Protein AF-A0A9X3AYK3-F1 (afdb_monomer_lite)

Foldseek 3Di:
DDQPQVVQKDWQFDPDPPRHTLDMDHFAKDQQDADPRDGAIWGTAHNWPDKDWDQPAPDDDLRRRTKIKTWHCAGVRPGDHIDIDIDRVVVVCVVSVND

InterPro domains:
  IPR003431 3 pythase, beta-propeller [PF02333] (1-97)
  IPR003431 3 pythase, beta-propeller [PS51662] (1-96)
  IPR011042 Six-bladed beta-propeller, TolB-like [G3DSA:2.120.10.30] (1-99)

pLDDT: mean 94.22, std 5.95, range [64.88, 98.5]

Structure (mmCIF, N/CA/C/O backbone):
data_AF-A0A9X3AYK3-F1
#
_entry.id   AF-A0A9X3AYK3-F1
#
loop_
_atom_site.group_PDB
_atom_site.id
_atom_site.type_symbol
_atom_site.label_atom_id
_atom_site.label_alt_id
_atom_site.label_comp_id
_atom_site.label_asym_id
_atom_site.label_entity_id
_atom_site.label_seq_id
_atom_site.pdbx_PDB_ins_code
_atom_site.Cartn_x
_atom_site.Cartn_y
_atom_site.Cartn_z
_atom_site.occupancy
_atom_site.B_iso_or_equiv
_atom_site.auth_seq_id
_atom_site.auth_comp_id
_atom_site.auth_asym_id
_atom_site.auth_atom_id
_atom_site.pdbx_PDB_model_num
ATOM 1 N N . MET A 1 1 ? -9.443 0.341 5.151 1.00 94.38 1 MET A N 1
ATOM 2 C CA . MET A 1 1 ? -8.678 1.321 4.346 1.00 94.38 1 MET A CA 1
ATOM 3 C C . MET A 1 1 ? -9.371 1.506 3.015 1.00 94.38 1 MET A C 1
ATOM 5 O O . MET A 1 1 ? -10.037 0.578 2.577 1.00 94.38 1 MET A O 1
ATOM 9 N N . VAL A 1 2 ? -9.220 2.675 2.398 1.00 97.38 2 VAL A N 1
ATOM 10 C CA . VAL A 1 2 ? -9.857 3.015 1.118 1.00 97.38 2 VAL A CA 1
ATOM 11 C C . VAL A 1 2 ? -8.821 3.629 0.179 1.00 97.38 2 VAL A C 1
ATOM 13 O O . VAL A 1 2 ? -8.086 4.527 0.596 1.00 97.38 2 VAL A O 1
ATOM 16 N N . SER A 1 3 ? -8.786 3.161 -1.073 1.00 97.62 3 SER A N 1
ATOM 17 C CA . SER A 1 3 ? -8.104 3.859 -2.167 1.00 97.62 3 SER A CA 1
ATOM 18 C C . SER A 1 3 ? -9.011 4.967 -2.695 1.00 97.62 3 SER A C 1
ATOM 20 O O . SER A 1 3 ? -10.129 4.713 -3.138 1.00 97.62 3 SER A O 1
ATOM 22 N N . SER A 1 4 ? -8.542 6.208 -2.631 1.00 96.88 4 SER A N 1
ATOM 23 C CA . SER A 1 4 ? -9.176 7.361 -3.269 1.00 96.88 4 SER A CA 1
ATOM 24 C C . SER A 1 4 ? -8.485 7.599 -4.609 1.00 96.88 4 SER A C 1
ATOM 26 O O . SER A 1 4 ? -7.695 8.538 -4.756 1.00 96.88 4 SER A O 1
ATOM 28 N N . GLN A 1 5 ? -8.781 6.716 -5.566 1.00 95.25 5 GLN A N 1
ATOM 29 C CA . GLN A 1 5 ? -8.100 6.612 -6.861 1.00 95.25 5 GLN A CA 1
ATOM 30 C C . GLN A 1 5 ? -7.987 7.962 -7.579 1.00 95.25 5 GLN A C 1
ATOM 32 O O . GLN A 1 5 ? -6.890 8.372 -7.939 1.00 95.25 5 GLN A O 1
ATOM 37 N N . GLY A 1 6 ? -9.087 8.720 -7.672 1.00 94.75 6 GLY A N 1
ATOM 38 C CA . GLY A 1 6 ? -9.127 9.989 -8.411 1.00 94.75 6 GLY A CA 1
ATOM 39 C C . GLY A 1 6 ? -8.195 11.100 -7.902 1.00 94.75 6 GLY A C 1
ATOM 40 O O . GLY A 1 6 ? -8.063 12.125 -8.561 1.00 94.75 6 GLY A O 1
ATOM 41 N N . ASN A 1 7 ? -7.551 10.945 -6.738 1.00 96.12 7 ASN A N 1
ATOM 42 C CA . ASN A 1 7 ? -6.533 11.892 -6.268 1.00 96.12 7 ASN A CA 1
ATOM 43 C C . ASN A 1 7 ? -5.278 11.231 -5.669 1.00 96.12 7 ASN A C 1
ATOM 45 O O . ASN A 1 7 ? -4.546 11.892 -4.910 1.00 96.12 7 ASN A O 1
ATOM 49 N N . ASN A 1 8 ? -5.042 9.956 -6.003 1.00 97.81 8 ASN A N 1
ATOM 50 C CA . ASN A 1 8 ? -3.862 9.174 -5.623 1.00 97.81 8 ASN A CA 1
ATOM 51 C C . ASN A 1 8 ? -3.586 9.209 -4.113 1.00 97.81 8 ASN A C 1
ATOM 53 O O . ASN A 1 8 ? -2.467 9.496 -3.683 1.00 97.81 8 ASN A O 1
ATOM 57 N N . SER A 1 9 ? -4.623 9.018 -3.290 1.00 98.00 9 SER A N 1
ATOM 58 C CA . SER A 1 9 ? -4.483 9.014 -1.829 1.00 98.00 9 SER A CA 1
ATOM 59 C C . SER A 1 9 ? -5.181 7.838 -1.165 1.00 98.00 9 SER A C 1
ATOM 61 O O . SER A 1 9 ? -6.084 7.222 -1.725 1.00 98.00 9 SER A O 1
ATOM 63 N N . TYR A 1 10 ? -4.768 7.561 0.066 1.00 98.44 10 TYR A N 1
ATOM 64 C CA . TYR A 1 10 ? -5.255 6.461 0.882 1.00 98.44 10 TY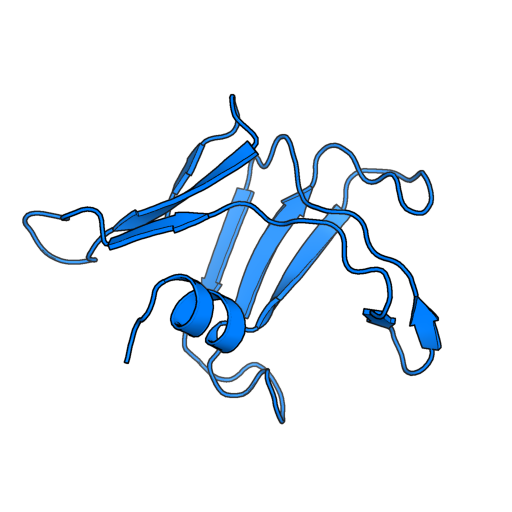R A CA 1
ATOM 65 C C . TYR A 1 10 ? -5.867 7.017 2.151 1.00 98.44 10 TYR A C 1
ATOM 67 O O . TYR A 1 10 ? -5.279 7.889 2.794 1.00 98.44 10 TYR A O 1
ATOM 75 N N . LEU A 1 11 ? -7.042 6.509 2.513 1.00 97.75 11 LEU A N 1
ATOM 76 C CA . LEU A 1 11 ? -7.724 6.877 3.744 1.00 97.75 11 LEU A CA 1
ATOM 77 C C . LEU A 1 11 ? -7.756 5.694 4.704 1.00 97.75 11 LEU A C 1
ATOM 79 O O . LEU A 1 11 ? -8.087 4.558 4.333 1.00 97.75 11 LEU A O 1
ATOM 83 N N . LEU A 1 12 ? -7.445 5.990 5.961 1.00 97.31 12 LEU A N 1
ATOM 84 C CA . LEU A 1 12 ? -7.608 5.070 7.072 1.00 97.31 12 LEU A CA 1
ATOM 85 C C . LEU A 1 12 ? -8.794 5.518 7.922 1.00 97.31 12 LEU A C 1
ATOM 87 O O . LEU A 1 12 ? -8.933 6.695 8.250 1.00 97.31 12 LEU A O 1
ATOM 91 N N . TYR A 1 13 ? -9.620 4.549 8.285 1.00 97.12 13 TYR A N 1
ATOM 92 C CA . TYR A 1 13 ? -10.785 4.704 9.143 1.00 97.12 13 TYR A CA 1
ATOM 93 C C . TYR A 1 13 ? -10.694 3.685 10.273 1.00 97.12 13 TYR A C 1
ATOM 95 O O . TYR A 1 13 ? -10.049 2.642 10.113 1.00 97.12 13 TYR A O 1
ATOM 103 N N . GLN A 1 14 ? -11.354 3.971 11.390 1.00 95.94 14 GLN A N 1
ATOM 104 C CA . GLN A 1 14 ? -11.573 2.978 12.436 1.00 95.94 14 GLN A CA 1
ATOM 105 C C . GLN A 1 14 ? -12.382 1.797 11.884 1.00 95.94 14 GLN A C 1
ATOM 107 O O . GLN A 1 14 ? -13.232 1.971 11.013 1.00 95.94 14 GLN A O 1
ATOM 112 N N . ALA A 1 15 ? -12.104 0.589 12.378 1.00 93.88 15 ALA A N 1
ATOM 113 C CA . ALA A 1 15 ? -12.803 -0.629 11.955 1.00 93.88 15 ALA A CA 1
ATOM 114 C C . ALA A 1 15 ? -14.156 -0.829 12.663 1.00 93.88 15 ALA A C 1
ATOM 116 O O . ALA A 1 15 ? -14.948 -1.670 12.245 1.00 93.88 15 ALA A O 1
ATOM 117 N N . SER A 1 16 ? -14.412 -0.070 13.728 1.00 96.38 16 SER A N 1
ATOM 118 C CA . SER A 1 16 ? -15.666 -0.054 14.478 1.00 96.38 16 SER A CA 1
ATOM 119 C C . SER A 1 16 ? -16.432 1.238 14.223 1.00 96.38 16 SER A C 1
ATOM 121 O O . SER A 1 16 ? -15.836 2.272 13.917 1.00 96.38 16 SER A O 1
ATOM 123 N N . GLU A 1 17 ? -17.748 1.188 14.412 1.00 95.75 17 GLU A N 1
ATOM 124 C CA . GLU A 1 17 ? -18.605 2.373 14.437 1.00 95.75 17 GLU A CA 1
ATOM 125 C C . GLU A 1 17 ? -18.049 3.427 15.427 1.00 95.75 17 GLU A C 1
ATOM 127 O O . GLU A 1 17 ? -17.551 3.045 16.492 1.00 95.75 17 GLU A O 1
ATOM 132 N N . PRO A 1 18 ? -18.076 4.737 15.095 1.00 96.75 18 PRO A N 1
ATOM 133 C CA . PRO A 1 18 ? -18.695 5.379 13.923 1.00 96.75 18 PRO A CA 1
ATOM 134 C C . PRO A 1 18 ? -17.816 5.422 12.661 1.00 96.75 18 PRO A C 1
ATOM 136 O O . PRO A 1 18 ? -18.067 6.229 11.769 1.00 96.75 18 PRO A O 1
ATOM 139 N N . TYR A 1 19 ? -16.792 4.566 12.564 1.00 96.75 19 TYR A N 1
ATOM 140 C CA . TYR A 1 19 ? -15.848 4.509 11.442 1.00 96.75 19 TYR A CA 1
ATOM 141 C C . TYR A 1 19 ? -15.160 5.853 11.192 1.00 96.75 19 TYR A C 1
ATOM 143 O O . TYR A 1 19 ? -14.978 6.266 10.050 1.00 96.75 19 TYR A O 1
ATOM 151 N N . SER A 1 20 ? -14.786 6.559 12.262 1.00 97.25 20 SER A N 1
ATOM 152 C CA . SER A 1 20 ? -14.120 7.859 12.167 1.00 97.25 20 SER A CA 1
ATOM 153 C C . SER A 1 20 ? -12.848 7.777 11.328 1.00 97.25 20 SER A C 1
ATOM 155 O O . SER A 1 20 ? -12.092 6.802 11.407 1.00 97.25 20 SER A O 1
ATOM 157 N N . GLN A 1 21 ? -12.587 8.819 10.538 1.00 96.94 21 GLN A N 1
ATOM 158 C CA . GLN A 1 21 ? -11.348 8.917 9.776 1.00 96.94 21 GLN A CA 1
ATOM 159 C C . GLN A 1 21 ? -10.164 9.076 10.737 1.00 96.94 21 GLN A C 1
ATOM 161 O O . GLN A 1 21 ? -10.142 9.988 11.557 1.00 96.94 21 GLN A O 1
ATOM 166 N N . VAL A 1 22 ? -9.177 8.192 10.604 1.00 96.88 22 VAL A N 1
ATOM 167 C CA . VAL A 1 22 ? -7.901 8.261 11.330 1.00 9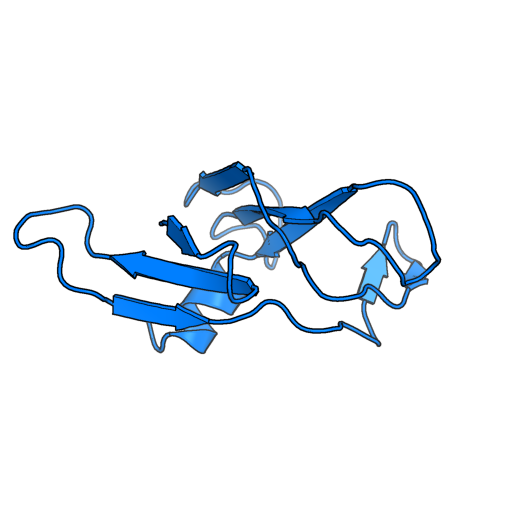6.88 22 VAL A CA 1
ATOM 168 C C . VAL A 1 22 ? -6.960 9.224 10.618 1.00 96.88 22 VAL A C 1
ATOM 170 O O . VAL A 1 22 ? -6.348 10.080 11.241 1.00 96.88 22 VAL A O 1
ATOM 173 N N . GLY A 1 23 ? -6.873 9.124 9.290 1.00 97.38 23 GLY A N 1
ATOM 174 C CA . GLY A 1 23 ? -6.011 10.006 8.518 1.00 97.38 23 GLY A CA 1
ATOM 175 C C . GLY A 1 23 ? -6.008 9.713 7.026 1.00 97.38 23 GLY A C 1
ATOM 176 O O . GLY A 1 23 ? -6.736 8.848 6.532 1.00 97.38 23 GLY A O 1
ATOM 177 N N . ARG A 1 24 ? -5.206 10.492 6.300 1.00 97.25 24 ARG A N 1
ATOM 178 C CA . ARG A 1 24 ? -5.012 10.382 4.853 1.00 97.25 24 ARG A CA 1
ATOM 179 C C . ARG A 1 24 ? -3.530 10.512 4.536 1.00 97.25 24 ARG A C 1
ATOM 181 O O . ARG A 1 24 ? -2.871 11.394 5.075 1.00 97.25 24 ARG A O 1
ATOM 188 N N . PHE A 1 25 ? -3.036 9.697 3.614 1.00 97.62 25 PHE A N 1
ATOM 189 C CA . PHE A 1 25 ? -1.657 9.783 3.139 1.00 97.62 25 PHE A CA 1
ATOM 190 C C . PHE A 1 25 ? -1.552 9.507 1.635 1.00 97.62 25 PHE A C 1
ATOM 192 O O . PHE A 1 25 ? -2.515 9.083 0.990 1.00 97.62 25 PHE A O 1
ATOM 199 N N . ARG A 1 26 ? -0.372 9.780 1.074 1.00 98.00 26 ARG A N 1
ATOM 200 C CA . ARG A 1 26 ? 0.034 9.395 -0.283 1.00 98.00 26 ARG A CA 1
ATOM 201 C C . ARG A 1 26 ? 1.309 8.572 -0.208 1.00 98.00 26 ARG A C 1
ATOM 203 O O . ARG A 1 26 ? 2.072 8.716 0.744 1.00 98.00 26 ARG A O 1
ATOM 210 N N . ILE A 1 27 ? 1.535 7.743 -1.218 1.00 97.62 27 ILE A N 1
ATOM 211 C CA . ILE A 1 27 ? 2.770 6.973 -1.359 1.00 97.62 27 ILE A CA 1
ATOM 212 C C . ILE A 1 27 ? 3.640 7.716 -2.365 1.00 97.62 27 ILE A C 1
ATOM 214 O O . ILE A 1 27 ? 3.285 7.819 -3.537 1.00 97.62 27 ILE A O 1
ATOM 218 N N . GLY A 1 28 ? 4.718 8.313 -1.862 1.00 95.88 28 GLY A N 1
ATOM 219 C CA . GLY A 1 28 ? 5.684 9.065 -2.656 1.00 95.88 28 GLY A CA 1
ATOM 220 C C . GLY A 1 28 ? 6.881 8.219 -3.082 1.00 95.88 28 GLY A C 1
ATOM 221 O O . GLY A 1 28 ? 7.021 7.069 -2.677 1.00 95.88 28 GLY A O 1
ATOM 222 N N . VAL A 1 29 ? 7.751 8.837 -3.876 1.00 95.62 29 VAL A N 1
ATOM 223 C CA . VAL A 1 29 ? 8.990 8.239 -4.384 1.00 95.62 29 VAL A CA 1
ATOM 224 C C . VAL A 1 29 ? 9.943 7.890 -3.235 1.00 95.62 29 VAL A C 1
ATOM 226 O O . VAL A 1 29 ? 10.162 8.697 -2.329 1.00 95.62 29 VAL A O 1
ATOM 229 N 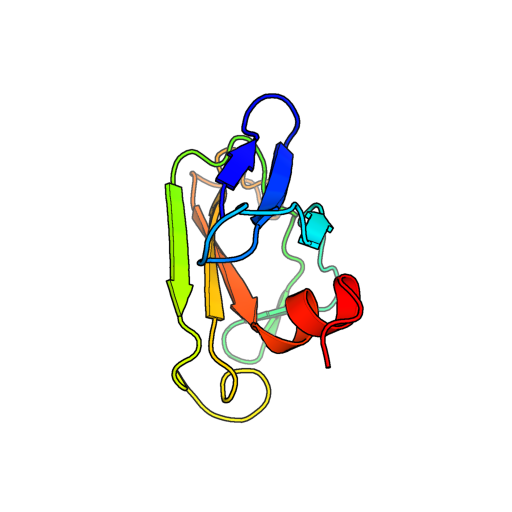N . ASN A 1 30 ? 10.563 6.716 -3.314 1.00 92.81 30 ASN A N 1
ATOM 230 C CA . ASN A 1 30 ? 11.682 6.290 -2.485 1.00 92.81 30 ASN A CA 1
ATOM 231 C C . ASN A 1 30 ? 12.958 6.187 -3.333 1.00 92.81 30 ASN A C 1
ATOM 233 O O . ASN A 1 30 ? 13.178 5.197 -4.024 1.00 92.81 30 ASN A O 1
ATOM 237 N N . LEU A 1 31 ? 13.821 7.201 -3.253 1.00 92.56 31 LEU A N 1
ATOM 238 C CA . LEU A 1 31 ? 15.070 7.249 -4.025 1.00 92.56 31 LEU A CA 1
ATOM 239 C C . LEU A 1 31 ? 16.191 6.372 -3.450 1.00 92.56 31 LEU A C 1
ATOM 241 O O . LEU A 1 31 ? 17.146 6.084 -4.161 1.00 92.56 31 LEU A O 1
ATOM 245 N N . ASN A 1 32 ? 16.053 5.934 -2.196 1.00 89.06 32 ASN A N 1
ATOM 246 C CA . ASN A 1 32 ? 17.062 5.172 -1.456 1.00 89.06 32 ASN A CA 1
ATOM 247 C C . ASN A 1 32 ? 16.521 3.779 -1.080 1.00 89.06 32 ASN A C 1
ATOM 249 O O . ASN A 1 32 ? 16.753 3.282 0.025 1.00 89.06 32 ASN A O 1
ATOM 253 N N . GLY A 1 33 ? 15.697 3.192 -1.950 1.00 77.75 33 GLY A N 1
ATOM 254 C CA . GLY A 1 33 ? 15.111 1.875 -1.744 1.00 77.75 33 GLY A CA 1
ATOM 255 C C . GLY A 1 33 ? 16.149 0.764 -1.855 1.00 77.75 33 GLY A C 1
ATOM 256 O O . GLY A 1 33 ? 17.218 0.938 -2.431 1.00 77.75 33 GLY A O 1
ATOM 257 N N . MET A 1 34 ? 15.815 -0.401 -1.304 1.00 76.38 34 MET A N 1
ATOM 258 C CA . MET A 1 34 ? 16.607 -1.618 -1.451 1.00 76.38 34 MET A CA 1
ATOM 259 C C . MET A 1 34 ? 15.696 -2.732 -1.950 1.00 76.38 34 MET A C 1
ATOM 261 O O . MET A 1 34 ? 14.728 -3.082 -1.277 1.00 76.38 34 MET A O 1
ATOM 265 N N . GLU A 1 35 ? 16.019 -3.320 -3.096 1.00 74.00 35 GLU A N 1
ATOM 266 C CA . GLU A 1 35 ? 15.317 -4.476 -3.647 1.00 74.00 35 GLU A CA 1
ATOM 267 C C . GLU A 1 35 ? 16.317 -5.611 -3.853 1.00 74.00 35 GLU A C 1
ATOM 269 O O . GLU A 1 35 ? 17.349 -5.443 -4.502 1.00 74.00 35 GLU A O 1
ATOM 274 N N . ASN A 1 36 ? 16.045 -6.773 -3.248 1.00 76.25 36 ASN A N 1
ATOM 275 C CA . ASN A 1 36 ? 16.919 -7.952 -3.310 1.00 76.25 36 ASN A CA 1
ATOM 276 C C . ASN A 1 36 ? 18.399 -7.647 -2.981 1.00 76.25 36 ASN A C 1
ATOM 278 O O . ASN A 1 36 ? 19.315 -8.210 -3.580 1.00 76.25 36 ASN A O 1
ATOM 282 N N . GLY A 1 37 ? 18.634 -6.735 -2.030 1.00 76.81 37 GLY A N 1
ATOM 283 C CA . GLY A 1 37 ? 19.974 -6.328 -1.597 1.00 76.81 37 GLY A CA 1
ATOM 284 C C . GLY A 1 37 ? 20.677 -5.314 -2.507 1.00 76.81 37 GLY A C 1
ATOM 285 O O . GLY A 1 37 ? 21.870 -5.086 -2.324 1.00 76.81 37 GLY A O 1
ATOM 286 N N . ARG A 1 38 ? 19.974 -4.703 -3.467 1.00 80.06 38 ARG A N 1
ATOM 287 C CA . ARG A 1 38 ? 20.505 -3.653 -4.349 1.00 80.06 38 ARG A CA 1
ATOM 288 C C . ARG A 1 38 ? 19.785 -2.336 -4.124 1.00 80.06 38 ARG A C 1
ATOM 290 O O . ARG A 1 38 ? 18.563 -2.333 -3.996 1.00 80.06 38 ARG A O 1
ATOM 297 N N . GLU A 1 39 ? 20.543 -1.243 -4.124 1.00 83.75 39 GLU A N 1
ATOM 298 C CA . GLU A 1 39 ? 19.964 0.098 -4.143 1.00 83.75 39 GLU A CA 1
ATOM 299 C C . GLU A 1 39 ? 19.110 0.261 -5.398 1.00 83.75 39 GLU A C 1
ATOM 301 O O . GLU A 1 39 ? 19.530 -0.067 -6.510 1.00 83.75 39 GLU A O 1
ATOM 306 N N . THR A 1 40 ? 17.889 0.735 -5.200 1.00 88.00 40 THR A N 1
ATOM 307 C CA . THR A 1 40 ? 16.936 0.998 -6.267 1.00 88.00 40 THR A CA 1
ATOM 308 C C . THR A 1 40 ? 16.111 2.221 -5.910 1.00 88.00 40 THR A C 1
ATOM 310 O O . THR A 1 40 ? 15.768 2.450 -4.747 1.00 88.00 40 THR A O 1
ATOM 313 N N . SER A 1 41 ? 15.783 3.021 -6.914 1.00 91.38 41 SER A N 1
ATOM 314 C CA . SER A 1 41 ? 14.779 4.059 -6.757 1.00 91.38 41 SER A CA 1
ATOM 315 C C . SER A 1 41 ? 13.432 3.480 -7.164 1.00 91.38 41 SER A C 1
ATOM 317 O O . SER A 1 41 ? 13.310 2.890 -8.230 1.00 91.38 41 SER A O 1
ATOM 319 N N . ILE A 1 42 ? 12.432 3.652 -6.309 1.00 92.75 42 ILE A N 1
ATOM 320 C CA . ILE A 1 42 ? 11.060 3.199 -6.531 1.00 92.75 42 ILE A CA 1
ATOM 321 C C . ILE A 1 42 ? 10.195 4.450 -6.538 1.00 92.75 42 ILE A C 1
ATOM 323 O O . ILE A 1 42 ? 10.330 5.307 -5.664 1.00 92.75 42 ILE A O 1
ATOM 327 N N . ASP A 1 43 ? 9.328 4.591 -7.522 1.00 95.00 43 ASP A N 1
ATOM 328 C CA . ASP A 1 43 ? 8.34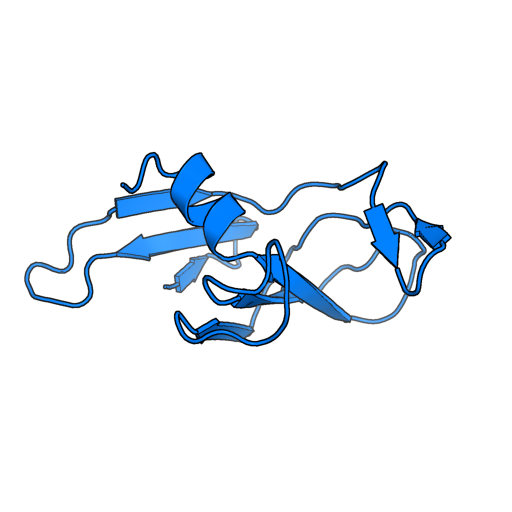9 5.664 -7.565 1.00 95.00 43 ASP A CA 1
ATOM 329 C C . ASP A 1 43 ? 7.234 5.493 -6.520 1.00 95.00 43 ASP A C 1
ATOM 331 O O . ASP A 1 43 ? 7.267 4.620 -5.649 1.00 95.00 43 ASP A O 1
ATOM 335 N N . GLY A 1 44 ? 6.278 6.422 -6.552 1.00 96.44 44 GLY A N 1
ATOM 336 C CA . GLY A 1 44 ? 5.106 6.379 -5.690 1.00 96.44 44 GLY A CA 1
ATOM 337 C C . GLY A 1 44 ? 4.096 5.319 -6.125 1.00 96.44 44 GLY A C 1
ATOM 338 O O . GLY A 1 44 ? 4.418 4.360 -6.814 1.00 96.44 44 GLY A O 1
ATOM 339 N N . ALA A 1 45 ? 2.848 5.507 -5.709 1.00 97.69 45 ALA A N 1
ATOM 340 C CA . ALA A 1 45 ? 1.730 4.752 -6.262 1.00 97.69 45 ALA A CA 1
ATOM 341 C C . ALA A 1 45 ? 0.626 5.715 -6.693 1.00 97.69 45 ALA A C 1
ATOM 343 O O . ALA A 1 45 ? 0.272 6.638 -5.947 1.00 97.69 45 ALA A O 1
ATOM 344 N N . SER A 1 46 ? 0.074 5.490 -7.880 1.00 98.00 46 SER A N 1
ATOM 345 C CA . SER A 1 46 ? -1.046 6.264 -8.409 1.00 98.00 46 SER A CA 1
ATOM 346 C C . SER A 1 46 ? -2.074 5.371 -9.098 1.00 98.00 46 SER A C 1
ATOM 348 O O . SER A 1 46 ? -1.803 4.212 -9.393 1.00 98.00 46 SER A O 1
ATOM 350 N N . GLU A 1 47 ? -3.282 5.902 -9.281 1.00 97.25 47 GLU A N 1
ATOM 351 C CA . GLU A 1 47 ? -4.426 5.207 -9.883 1.00 97.25 47 GLU A CA 1
ATOM 352 C C . GLU A 1 47 ? -4.750 3.842 -9.263 1.00 97.25 47 GLU A C 1
ATOM 354 O O . GLU A 1 47 ? -5.338 2.981 -9.905 1.00 97.25 47 GLU A O 1
ATOM 359 N N . THR A 1 48 ? -4.441 3.673 -7.975 1.00 98.06 48 THR A N 1
ATOM 360 C CA . THR A 1 48 ? -4.625 2.406 -7.271 1.00 98.06 48 THR A CA 1
ATOM 361 C C . THR A 1 48 ? -6.067 1.914 -7.310 1.00 98.06 48 THR A C 1
ATOM 363 O O . THR A 1 48 ? -6.936 2.484 -6.642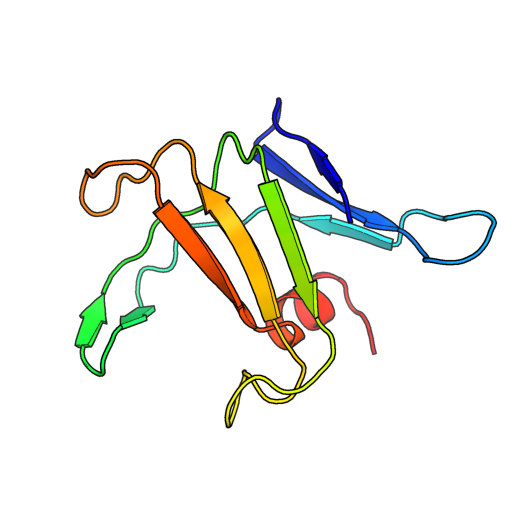 1.00 98.06 48 THR A O 1
ATOM 366 N N . ASP A 1 49 ? -6.293 0.801 -8.003 1.00 96.19 49 ASP A N 1
ATOM 367 C CA . ASP A 1 49 ? -7.561 0.071 -7.992 1.00 96.19 49 ASP A CA 1
ATOM 368 C C . ASP A 1 49 ? -7.697 -0.777 -6.718 1.00 96.19 49 ASP A C 1
ATOM 370 O O . ASP A 1 49 ? -8.683 -0.692 -5.984 1.00 96.19 49 ASP A O 1
ATOM 374 N N . GLY A 1 50 ? -6.679 -1.599 -6.439 1.00 97.31 50 GLY A N 1
ATOM 375 C CA . GLY A 1 50 ? -6.701 -2.616 -5.387 1.00 97.31 50 GLY A CA 1
ATOM 376 C C . GLY A 1 50 ? -5.682 -2.376 -4.275 1.00 97.31 50 GLY A C 1
ATOM 377 O O . GLY A 1 50 ? -4.543 -1.981 -4.524 1.00 97.31 50 GLY A O 1
ATOM 378 N N . LEU A 1 51 ? -6.077 -2.680 -3.035 1.00 98.31 51 LEU A N 1
ATOM 379 C CA . LEU A 1 51 ? -5.177 -2.719 -1.882 1.00 98.31 51 LEU A CA 1
ATOM 380 C C . LEU A 1 51 ? -5.505 -3.884 -0.945 1.00 98.31 51 LEU A C 1
ATOM 382 O O . LEU A 1 51 ? -6.648 -4.337 -0.876 1.00 98.31 51 LEU A O 1
ATOM 386 N N . ALA A 1 52 ? -4.507 -4.328 -0.187 1.00 98.12 52 ALA A N 1
ATOM 387 C CA . ALA A 1 52 ? -4.650 -5.303 0.888 1.00 98.12 52 ALA A CA 1
ATOM 388 C C . ALA A 1 52 ? -3.765 -4.910 2.074 1.00 98.12 52 ALA A C 1
ATOM 390 O O . ALA A 1 52 ? -2.665 -4.393 1.893 1.00 98.12 52 ALA A O 1
ATOM 391 N N . VAL A 1 53 ? -4.236 -5.163 3.294 1.00 97.00 53 VAL A N 1
ATOM 392 C CA . VAL A 1 53 ? -3.507 -4.834 4.523 1.00 97.00 53 VAL A CA 1
ATOM 393 C C . VAL A 1 53 ? -3.535 -6.009 5.489 1.00 97.00 53 VAL A C 1
ATOM 395 O O . VAL A 1 53 ? -4.558 -6.672 5.649 1.00 97.00 53 VAL A O 1
ATOM 398 N N . THR A 1 54 ? -2.411 -6.244 6.155 1.00 95.88 54 THR A N 1
ATOM 399 C CA . THR A 1 54 ? -2.308 -7.164 7.285 1.00 95.88 54 THR A CA 1
ATOM 400 C C . THR A 1 54 ? -1.535 -6.505 8.418 1.00 95.88 54 THR A C 1
ATOM 402 O O . THR A 1 54 ? -0.565 -5.791 8.174 1.00 95.88 54 THR A O 1
ATOM 405 N N . HIS A 1 55 ? -1.962 -6.763 9.652 1.00 90.94 55 HIS A N 1
ATOM 406 C CA . HIS A 1 55 ? -1.220 -6.419 10.869 1.00 90.94 55 HIS A CA 1
ATOM 407 C C . HIS A 1 55 ? -0.368 -7.598 11.370 1.00 90.94 55 HIS A C 1
ATOM 409 O O . HIS A 1 55 ? 0.360 -7.470 12.351 1.00 90.94 55 HIS A O 1
ATOM 415 N N . LEU A 1 56 ? -0.491 -8.766 10.729 1.00 96.31 56 LEU A N 1
ATOM 416 C CA . LEU A 1 56 ? 0.279 -9.951 11.082 1.00 96.31 56 LEU A CA 1
ATOM 417 C C . LEU A 1 56 ? 1.688 -9.862 10.482 1.00 96.31 56 LEU A C 1
ATOM 419 O O . LEU A 1 56 ? 1.821 -9.380 9.354 1.00 96.31 56 LEU A O 1
ATOM 423 N N . PRO A 1 57 ? 2.723 -10.367 11.179 1.00 97.75 57 PRO A N 1
ATOM 424 C CA . PRO A 1 57 ? 4.080 -10.404 10.649 1.00 97.75 57 PRO A CA 1
ATOM 425 C C . PRO A 1 57 ? 4.144 -11.144 9.307 1.00 97.75 57 PRO A C 1
ATO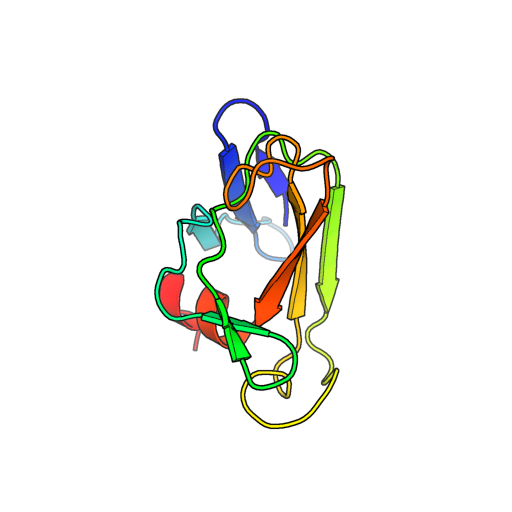M 427 O O . PRO A 1 57 ? 3.626 -12.253 9.179 1.00 97.75 57 PRO A O 1
ATOM 430 N N . VAL A 1 58 ? 4.832 -10.557 8.324 1.00 96.94 58 VAL A N 1
ATOM 431 C CA . VAL A 1 58 ? 5.099 -11.189 7.012 1.00 96.94 58 VAL A CA 1
ATOM 432 C C . VAL A 1 58 ? 6.594 -11.419 6.758 1.00 96.94 58 VAL A C 1
ATOM 434 O O . VAL A 1 58 ? 6.989 -11.883 5.695 1.00 96.94 58 VAL A O 1
ATOM 437 N N . GLY A 1 59 ? 7.441 -11.094 7.736 1.00 94.81 59 GLY A N 1
ATOM 438 C CA . GLY A 1 59 ? 8.893 -11.214 7.646 1.00 94.81 59 GLY A CA 1
ATOM 439 C C . GLY A 1 59 ? 9.585 -10.620 8.871 1.00 94.81 59 GLY A C 1
ATOM 440 O O . GLY A 1 59 ? 8.946 -10.367 9.888 1.00 94.81 59 GLY A O 1
ATOM 441 N N . HIS A 1 60 ? 10.894 -10.385 8.788 1.00 94.19 60 HIS A N 1
ATOM 442 C CA . HIS A 1 60 ? 11.711 -9.814 9.870 1.00 94.19 60 HIS A CA 1
ATOM 443 C C . HIS A 1 60 ? 11.882 -8.289 9.763 1.00 94.19 60 HIS A C 1
ATOM 445 O O . HIS A 1 60 ? 11.583 -7.684 8.736 1.00 94.19 60 HIS A O 1
ATOM 451 N N . GLY A 1 61 ? 12.370 -7.653 10.834 1.00 94.31 61 GLY A N 1
ATOM 452 C CA . GLY A 1 61 ? 12.637 -6.211 10.858 1.00 94.31 61 GLY A CA 1
ATOM 453 C C . GLY A 1 61 ? 11.369 -5.372 10.678 1.00 94.31 61 GLY A C 1
ATOM 454 O O . GLY A 1 61 ? 10.381 -5.582 11.378 1.00 94.31 61 GLY A O 1
ATOM 455 N N . VAL A 1 62 ? 11.385 -4.435 9.723 1.00 92.75 62 VAL A N 1
ATOM 456 C CA . VAL A 1 62 ? 10.255 -3.522 9.449 1.00 92.75 62 VAL A CA 1
ATOM 457 C C . VAL A 1 62 ? 8.956 -4.244 9.065 1.00 92.75 62 VAL A C 1
ATOM 459 O O . VAL A 1 62 ? 7.878 -3.680 9.225 1.00 92.75 62 VAL A O 1
ATOM 462 N N . TRP A 1 63 ? 9.049 -5.503 8.629 1.00 95.88 63 TRP A N 1
ATOM 463 C CA . TRP A 1 63 ? 7.927 -6.345 8.201 1.00 95.88 63 TRP A CA 1
ATOM 464 C C . TRP A 1 63 ? 7.251 -7.123 9.344 1.00 95.88 63 TRP A C 1
ATOM 466 O O . TRP A 1 63 ? 6.288 -7.857 9.116 1.00 95.88 63 TRP A O 1
ATOM 476 N N . GLN A 1 64 ? 7.741 -6.978 10.581 1.00 97.50 64 GLN A N 1
ATOM 477 C CA . GLN A 1 64 ? 7.187 -7.654 11.763 1.00 97.50 64 GLN A CA 1
ATOM 478 C C . GLN A 1 64 ? 5.836 -7.085 12.207 1.00 97.50 64 GLN A C 1
ATOM 480 O O . GLN A 1 64 ? 5.066 -7.782 12.852 1.00 97.50 64 GLN A O 1
ATOM 485 N N . GLN A 1 65 ? 5.528 -5.838 11.850 1.00 96.62 65 GLN A N 1
ATOM 486 C CA . GLN A 1 65 ? 4.259 -5.189 12.209 1.00 96.62 65 GLN A CA 1
ATOM 487 C C . GLN A 1 65 ? 3.194 -5.317 11.109 1.00 96.62 65 GLN A C 1
ATOM 489 O O . GLN A 1 65 ? 2.160 -4.657 11.163 1.00 96.62 65 GLN A O 1
ATOM 494 N N . GLY A 1 66 ? 3.458 -6.149 10.101 1.00 97.62 66 GLY A N 1
ATOM 495 C CA . GLY A 1 66 ? 2.596 -6.321 8.944 1.00 97.62 66 GLY A CA 1
ATOM 496 C C . GLY A 1 66 ? 2.930 -5.393 7.784 1.00 97.62 66 GLY A C 1
ATOM 497 O O . GLY A 1 66 ? 4.012 -4.800 7.707 1.00 97.62 66 GLY A O 1
ATOM 498 N N . MET A 1 67 ? 2.010 -5.334 6.828 1.00 98.06 67 MET A N 1
ATOM 499 C CA . MET A 1 67 ? 2.263 -4.793 5.498 1.00 98.06 67 MET A CA 1
ATOM 500 C C . MET A 1 67 ? 0.983 -4.260 4.861 1.00 98.06 67 MET A C 1
ATOM 502 O O . MET A 1 67 ? -0.089 -4.858 4.977 1.00 98.06 67 MET A O 1
ATOM 506 N N . LEU A 1 68 ? 1.129 -3.155 4.136 1.00 98.19 68 LEU A N 1
ATOM 507 C CA . LEU A 1 68 ? 0.183 -2.691 3.132 1.00 98.19 68 LEU A CA 1
ATOM 508 C C . LEU A 1 68 ? 0.734 -3.038 1.747 1.00 98.19 68 LEU A C 1
ATOM 510 O O . LEU A 1 68 ? 1.891 -2.751 1.446 1.00 98.19 68 LEU A O 1
ATOM 514 N N . VAL A 1 69 ? -0.119 -3.600 0.899 1.00 98.06 69 VAL A N 1
ATOM 515 C CA . VAL A 1 69 ? 0.132 -3.787 -0.530 1.00 98.06 69 VAL A CA 1
ATOM 516 C C . VAL A 1 69 ? -0.861 -2.930 -1.298 1.00 98.06 69 VAL A C 1
ATOM 518 O O . VAL A 1 69 ? -2.064 -2.998 -1.037 1.00 98.06 69 VAL A O 1
ATOM 521 N N . VAL A 1 70 ? -0.365 -2.140 -2.243 1.00 98.50 70 VAL A N 1
ATOM 522 C CA . VAL A 1 70 ? -1.184 -1.323 -3.147 1.00 98.50 70 VAL A CA 1
ATOM 523 C C . VAL A 1 70 ? -0.807 -1.635 -4.585 1.00 98.50 70 VAL A C 1
ATOM 525 O O . VAL A 1 70 ? 0.367 -1.865 -4.872 1.00 98.50 70 VAL A O 1
ATOM 528 N N . GLN A 1 71 ? -1.784 -1.658 -5.482 1.00 98.25 71 GLN A N 1
ATOM 529 C CA . GLN A 1 71 ? -1.510 -1.630 -6.915 1.00 98.25 71 GLN A CA 1
ATOM 530 C C . GLN A 1 71 ? -1.080 -0.215 -7.332 1.00 98.25 71 GLN A C 1
ATOM 532 O O . GLN A 1 71 ? -1.533 0.778 -6.763 1.00 98.25 71 GLN A O 1
ATOM 537 N N . ASP A 1 72 ? -0.177 -0.139 -8.300 1.00 98.19 72 ASP A N 1
ATOM 538 C CA . ASP A 1 72 ? 0.273 1.096 -8.925 1.00 98.19 72 ASP A CA 1
ATOM 539 C C . ASP A 1 72 ? -0.015 1.045 -10.427 1.00 98.19 72 ASP A C 1
ATOM 541 O O . ASP A 1 72 ? 0.517 0.194 -11.152 1.00 98.19 72 ASP A O 1
ATOM 545 N N . GLY A 1 73 ? -0.897 1.943 -10.866 1.00 97.62 73 GLY A N 1
ATOM 546 C CA . GLY A 1 73 ? -1.334 2.070 -12.251 1.00 97.62 73 GLY A CA 1
ATOM 547 C C . GLY A 1 73 ? -0.279 2.690 -13.166 1.00 97.62 73 GLY A C 1
ATOM 548 O O . GLY A 1 73 ? -0.324 2.455 -14.373 1.00 97.62 73 GLY A O 1
ATOM 549 N N . HIS A 1 74 ? 0.690 3.416 -12.600 1.00 96.50 74 HIS A N 1
ATOM 550 C CA . HIS A 1 74 ? 1.701 4.167 -13.340 1.00 96.50 74 HIS A CA 1
ATOM 551 C C . HIS A 1 74 ? 3.092 3.989 -12.726 1.00 96.50 74 HIS A C 1
ATOM 553 O O . HIS A 1 74 ? 3.567 4.842 -11.980 1.00 96.50 74 HIS A O 1
ATOM 559 N N . ASN A 1 75 ? 3.738 2.884 -13.089 1.00 95.69 75 ASN A N 1
ATOM 560 C CA . ASN A 1 75 ? 5.067 2.516 -12.614 1.00 95.69 75 ASN A CA 1
ATOM 561 C C . ASN A 1 75 ? 6.150 3.113 -13.533 1.00 95.69 75 ASN A C 1
ATOM 563 O O . ASN A 1 75 ? 6.365 2.627 -14.646 1.00 95.69 75 ASN A O 1
ATOM 567 N N . HIS A 1 76 ? 6.811 4.169 -13.067 1.00 94.06 76 HIS A N 1
ATOM 568 C CA . HIS A 1 76 ? 7.674 5.059 -13.850 1.00 94.06 76 HIS A CA 1
ATOM 569 C C . HIS A 1 76 ? 9.148 5.062 -13.432 1.00 94.06 76 HIS A C 1
ATOM 571 O O . HIS A 1 76 ? 9.950 5.818 -13.988 1.00 94.06 76 HIS A O 1
ATOM 577 N N . LEU A 1 77 ? 9.545 4.243 -12.452 1.00 90.00 77 LEU A N 1
ATOM 578 C CA . LEU A 1 77 ? 10.935 4.213 -11.994 1.00 90.00 77 LEU A CA 1
ATOM 579 C C . LEU A 1 77 ? 11.464 2.783 -11.793 1.00 90.00 77 LEU A C 1
ATOM 581 O O . LEU A 1 77 ? 11.419 2.264 -10.678 1.00 90.00 77 LEU A O 1
ATOM 585 N N . PRO A 1 78 ? 12.004 2.157 -12.859 1.00 89.31 78 PRO A N 1
ATOM 586 C CA . PRO A 1 78 ? 11.946 2.592 -14.264 1.00 89.31 78 PRO A CA 1
ATOM 587 C C . PRO A 1 78 ? 10.544 2.414 -14.872 1.00 89.31 78 PRO A C 1
ATOM 589 O O . PRO A 1 78 ? 9.721 1.688 -14.320 1.00 89.31 78 PRO A O 1
ATOM 592 N N . ASP A 1 79 ? 10.298 3.035 -16.032 1.00 94.25 79 ASP A N 1
ATOM 593 C CA . ASP A 1 79 ? 9.067 2.819 -16.803 1.00 94.25 79 ASP A CA 1
ATOM 594 C C . ASP A 1 79 ? 8.826 1.327 -17.057 1.00 94.25 79 ASP A C 1
ATOM 596 O O . ASP A 1 79 ? 9.657 0.626 -17.647 1.00 94.25 79 ASP A O 1
ATOM 600 N N . ALA A 1 80 ? 7.669 0.846 -16.616 1.00 94.00 80 ALA A N 1
ATOM 601 C CA . ALA A 1 80 ? 7.260 -0.539 -16.755 1.00 94.00 80 ALA A CA 1
ATOM 602 C C . ALA A 1 80 ? 5.730 -0.671 -16.742 1.00 94.00 80 ALA A C 1
ATOM 604 O O . ALA A 1 80 ? 4.982 0.298 -16.626 1.00 94.00 80 ALA A O 1
ATOM 605 N N . ASN A 1 81 ? 5.253 -1.910 -16.864 1.00 97.31 81 ASN A N 1
ATOM 606 C CA . ASN A 1 81 ? 3.844 -2.216 -16.645 1.00 97.31 81 ASN A CA 1
ATOM 607 C C . ASN A 1 81 ? 3.443 -1.937 -15.187 1.00 97.31 81 ASN A C 1
ATOM 609 O O . ASN A 1 81 ? 4.293 -1.827 -14.296 1.00 97.31 81 ASN A O 1
ATOM 613 N N . GLN A 1 82 ? 2.129 -1.912 -14.956 1.00 96.56 82 GLN A N 1
ATOM 614 C CA . GLN A 1 82 ? 1.545 -1.840 -13.620 1.00 96.56 82 GLN A CA 1
ATOM 615 C C . GLN A 1 82 ? 2.164 -2.871 -12.673 1.00 96.56 82 GLN A C 1
ATOM 617 O O . GLN A 1 82 ? 2.483 -3.999 -13.065 1.00 96.56 82 GLN A O 1
ATOM 622 N N . ALA A 1 83 ? 2.303 -2.479 -11.412 1.00 95.12 83 ALA A N 1
ATOM 623 C CA . ALA A 1 83 ? 2.963 -3.278 -10.392 1.00 95.12 83 ALA A CA 1
ATOM 624 C C . ALA A 1 83 ? 2.230 -3.180 -9.050 1.00 95.12 83 ALA A C 1
ATOM 626 O O . ALA A 1 83 ? 1.177 -2.554 -8.929 1.00 95.12 83 ALA A O 1
ATOM 627 N N . PHE A 1 84 ? 2.803 -3.810 -8.027 1.00 96.69 84 PHE A N 1
ATOM 628 C CA . PHE A 1 84 ? 2.382 -3.632 -6.644 1.00 96.69 84 PHE A CA 1
ATOM 629 C C . PHE A 1 84 ? 3.521 -3.020 -5.839 1.00 96.69 84 PHE A C 1
ATOM 631 O O . PHE A 1 84 ? 4.670 -3.438 -5.977 1.00 96.69 84 PHE A O 1
ATOM 638 N N . LYS A 1 85 ? 3.198 -2.064 -4.968 1.00 95.56 85 LYS A N 1
ATOM 639 C CA . LYS A 1 85 ? 4.136 -1.498 -3.996 1.00 95.56 85 LYS A CA 1
ATOM 640 C C . LYS A 1 85 ? 3.831 -2.060 -2.614 1.00 95.56 85 LYS A C 1
ATOM 642 O O . LYS A 1 85 ? 2.666 -2.198 -2.229 1.00 95.56 85 LYS A O 1
ATOM 647 N N . TRP A 1 86 ? 4.883 -2.384 -1.870 1.00 94.94 86 TRP A N 1
ATOM 648 C CA . TRP A 1 86 ? 4.784 -2.946 -0.524 1.00 94.94 86 TRP A CA 1
ATOM 649 C C . TRP A 1 86 ? 5.319 -1.950 0.485 1.00 94.94 86 TRP A C 1
ATOM 651 O O . TRP A 1 86 ? 6.420 -1.423 0.334 1.00 94.94 86 TRP A O 1
ATOM 661 N N . LEU A 1 87 ? 4.536 -1.703 1.526 1.00 96.00 87 LEU A N 1
ATOM 662 C CA . LEU A 1 87 ? 4.875 -0.757 2.570 1.00 96.00 87 LEU A CA 1
ATOM 663 C C . LEU A 1 87 ? 4.824 -1.467 3.918 1.00 96.00 87 LEU A C 1
ATOM 665 O O . LEU A 1 87 ? 3.815 -2.112 4.221 1.00 96.00 87 LEU A O 1
ATOM 669 N N . PRO A 1 88 ? 5.871 -1.345 4.750 1.00 95.88 88 PRO A N 1
ATOM 670 C CA . PRO A 1 88 ? 5.798 -1.838 6.112 1.00 95.88 88 PRO A CA 1
ATOM 671 C C . PRO A 1 88 ? 4.741 -1.031 6.870 1.00 95.88 88 PRO A C 1
ATOM 673 O O . PRO A 1 88 ? 4.699 0.201 6.783 1.00 95.88 88 PRO A O 1
ATOM 676 N N . TRP A 1 89 ? 3.888 -1.722 7.626 1.00 96.69 89 TRP A N 1
ATOM 677 C CA . TRP A 1 89 ? 2.799 -1.077 8.366 1.00 96.69 89 TRP A CA 1
ATOM 678 C C . TRP A 1 89 ? 3.305 0.003 9.332 1.00 96.69 89 TRP A C 1
ATOM 680 O O . TRP A 1 89 ? 2.690 1.058 9.466 1.00 96.69 89 TRP A O 1
ATOM 690 N N . SER A 1 90 ? 4.477 -0.222 9.928 1.00 95.62 90 SER A N 1
ATOM 691 C CA . SER A 1 90 ? 5.146 0.712 10.838 1.00 95.62 90 SER A CA 1
ATOM 692 C C . SER A 1 90 ? 5.355 2.106 10.235 1.00 95.62 90 SER A C 1
ATOM 694 O O . SER A 1 90 ? 5.190 3.107 10.931 1.00 95.62 90 SER A O 1
ATOM 696 N N . SER A 1 91 ? 5.654 2.202 8.935 1.00 94.88 91 SER A N 1
ATOM 697 C CA . SER A 1 91 ? 5.806 3.491 8.249 1.00 94.88 91 SER A CA 1
ATOM 698 C C . SER A 1 91 ? 4.482 4.245 8.136 1.00 94.88 91 SER A C 1
ATOM 700 O O . SER A 1 91 ? 4.465 5.467 8.258 1.00 94.88 91 SER A O 1
ATOM 702 N N . ILE A 1 92 ? 3.370 3.531 7.939 1.00 95.94 92 ILE A N 1
ATOM 703 C CA . ILE A 1 92 ? 2.027 4.124 7.860 1.00 95.94 92 ILE A CA 1
ATOM 704 C C . ILE A 1 92 ? 1.575 4.565 9.247 1.00 95.94 92 ILE A C 1
ATOM 706 O O . ILE A 1 92 ? 1.127 5.697 9.405 1.00 95.94 92 ILE A O 1
ATOM 710 N N . ALA A 1 93 ? 1.742 3.696 10.247 1.00 94.94 93 ALA A N 1
ATOM 711 C CA . ALA A 1 93 ? 1.421 4.003 11.634 1.00 94.94 93 ALA A CA 1
ATOM 712 C C . ALA A 1 93 ? 2.166 5.261 12.099 1.00 94.94 93 ALA A C 1
ATOM 714 O O . ALA A 1 93 ? 1.539 6.201 12.577 1.00 94.94 93 ALA A O 1
ATOM 715 N N . LYS A 1 94 ? 3.476 5.337 11.833 1.00 94.94 94 LYS A N 1
ATOM 716 C CA . LYS A 1 94 ? 4.287 6.524 12.118 1.00 94.94 94 LYS A CA 1
ATOM 717 C C . LYS A 1 94 ? 3.793 7.768 11.375 1.00 94.94 94 LYS A C 1
ATOM 719 O O . LYS A 1 94 ? 3.725 8.832 11.970 1.00 94.94 94 LYS A O 1
ATOM 724 N N . GLN A 1 95 ? 3.461 7.655 10.088 1.00 95.50 95 GLN A N 1
ATOM 725 C CA . GLN A 1 95 ? 2.987 8.789 9.285 1.00 95.50 95 GLN A CA 1
ATOM 726 C C . GLN A 1 95 ? 1.630 9.337 9.756 1.00 95.50 95 GLN A C 1
ATOM 728 O O . GLN A 1 95 ? 1.306 10.491 9.474 1.00 95.50 95 GLN A O 1
ATOM 733 N N . LEU A 1 96 ? 0.829 8.503 10.418 1.00 95.50 96 LEU A N 1
ATOM 734 C CA . LEU A 1 96 ? -0.491 8.843 10.946 1.00 95.50 96 LEU A CA 1
ATOM 735 C C . LEU A 1 96 ? -0.485 9.056 12.469 1.00 95.50 96 LEU A C 1
ATOM 737 O O . LEU A 1 96 ? -1.560 9.110 13.062 1.00 95.50 96 LEU A O 1
ATOM 741 N N . ASP A 1 97 ? 0.697 9.141 13.090 1.00 94.50 97 ASP A N 1
ATOM 742 C CA . ASP A 1 97 ? 0.887 9.279 14.540 1.00 94.50 97 ASP A CA 1
ATOM 743 C C . ASP A 1 97 ? 0.102 8.239 15.366 1.00 94.50 97 ASP A C 1
ATOM 745 O O . ASP A 1 97 ? -0.410 8.508 16.455 1.00 94.50 97 ASP A O 1
ATOM 749 N N . MET A 1 98 ? -0.001 7.020 14.834 1.00 88.62 98 MET A N 1
ATOM 750 C CA . MET A 1 98 ? -0.618 5.878 15.499 1.00 88.62 98 MET A CA 1
ATOM 751 C C . MET A 1 98 ? 0.392 5.258 16.467 1.00 88.62 98 MET A C 1
ATOM 753 O O . MET A 1 98 ? 1.524 4.967 16.075 1.00 88.62 98 MET A O 1
ATOM 757 N N . GLN A 1 99 ? -0.024 5.080 17.722 1.00 64.88 99 GLN A N 1
ATOM 758 C CA . GLN A 1 99 ? 0.790 4.464 18.776 1.00 64.88 99 GLN A CA 1
ATOM 759 C C . GLN A 1 99 ? 0.790 2.939 18.694 1.00 64.88 99 GLN A C 1
ATOM 761 O O . GLN A 1 99 ? -0.278 2.369 18.372 1.00 64.88 99 GLN A O 1
#

Organism: NCBI:txid2952223

Secondary structure (DSSP, 8-state):
-EEEGGGTEEEEE-SSTT--EEEEE----EEEEEETTEEEEE----S---EEEE-S--SSGGGGG-EEEEEES--BTTB-S-EEEEEEHHHHHHHTT--

Sequence (99 aa):
MVSSQGNNSYLLYQASEPYSQVGRFRIGVNLNGMENGRETSIDGASETDGLAVTHLPVGHGVWQQGMLVVQDGHNHLPDANQAFKWLPWSSIAKQLDMQ

Radius of gyration: 13.84 Å; chains: 1; bounding box: 39×23×36 Å